Protein AF-A0A9E6UVL8-F1 (afdb_monomer)

Sequence (59 aa):
MLHTPPRAHPSDDVLLEYAAGTLPEATALLVATHLALCPDCREQVRTYEAVGGALLEQD

Nearest PDB structures (foldseek):
  2q1z-assembly1_B  TM=9.734E-01  e=7.263E-04  Cereibacter sphaeroides 2.4.1
  2z2s-assembly1_B  TM=9.781E-01  e=2.071E-03  Cereibacter sphaeroides 2.4.1
  3hug-assembly6_P  TM=8.228E-01  e=8.172E-01  Mycobacterium tuberculosis H37Rv
  3hug-assembly3_L  TM=8.149E-01  e=1.046E+00  Mycobacterium tuberculosis H37Rv

Foldseek 3Di:
DDDPQDPDDDDLVLLLCLLVVNDDPVSNVVNVVNLVRHVVSVVSSVVSNVVVVVVVVVD

pLDDT: mean 92.44, std 11.69, range [48.62, 98.62]

Mean predicted aligned error: 4.11 Å

Secondary structure (DSSP, 8-state):
--PPPPSSPPPHHHHHHHHTT-S-HHHHHHHHHHHHH-HHHHHHHHHHHHHHHHHHTT-

Structure (mmCIF, N/CA/C/O backbone):
data_AF-A0A9E6UVL8-F1
#
_entry.id   AF-A0A9E6UVL8-F1
#
loop_
_atom_site.group_PDB
_atom_site.id
_atom_site.type_symbol
_atom_site.label_atom_id
_atom_site.label_alt_id
_atom_site.label_comp_id
_atom_site.label_asym_id
_atom_site.label_entity_id
_atom_site.label_seq_id
_atom_site.pdbx_PDB_ins_code
_atom_site.Cartn_x
_atom_site.Cartn_y
_atom_site.Cartn_z
_atom_site.occupancy
_atom_site.B_iso_or_equiv
_atom_site.auth_seq_id
_atom_site.auth_comp_id
_atom_site.auth_asym_id
_atom_site.auth_atom_id
_atom_site.pdbx_PDB_model_num
ATOM 1 N N . MET A 1 1 ? 7.237 -8.107 -23.526 1.00 48.62 1 MET A N 1
ATOM 2 C CA . MET A 1 1 ? 7.730 -6.878 -22.873 1.00 48.62 1 MET A CA 1
ATOM 3 C C . MET A 1 1 ? 8.441 -7.315 -21.603 1.00 48.62 1 MET A C 1
ATOM 5 O O . MET A 1 1 ? 7.764 -7.715 -20.672 1.00 48.62 1 MET A O 1
ATOM 9 N N . LEU A 1 2 ? 9.776 -7.390 -21.607 1.00 59.12 2 LEU A N 1
ATOM 10 C CA . LEU A 1 2 ? 10.538 -7.712 -20.396 1.00 59.12 2 LEU A CA 1
ATOM 11 C C . LEU A 1 2 ? 10.890 -6.403 -19.689 1.00 59.12 2 LEU A C 1
ATOM 13 O O . LEU A 1 2 ? 11.920 -5.806 -19.990 1.00 59.12 2 LEU A O 1
ATOM 17 N N . HIS A 1 3 ? 10.037 -5.947 -18.773 1.00 67.06 3 HIS A N 1
ATOM 18 C CA . HIS A 1 3 ? 10.509 -5.065 -17.711 1.00 67.06 3 HIS A CA 1
ATOM 19 C C . HIS A 1 3 ? 10.938 -5.957 -16.544 1.00 67.06 3 HIS A C 1
ATOM 21 O O . HIS A 1 3 ? 10.187 -6.812 -16.081 1.00 67.06 3 HIS A O 1
ATOM 27 N N . THR A 1 4 ? 12.187 -5.819 -16.112 1.00 66.75 4 THR A N 1
ATOM 28 C CA . THR A 1 4 ? 12.667 -6.476 -14.894 1.00 66.75 4 THR A CA 1
ATOM 29 C C . THR A 1 4 ? 11.874 -5.913 -13.711 1.00 66.75 4 THR A C 1
ATOM 31 O O . THR A 1 4 ? 11.793 -4.687 -13.593 1.00 66.75 4 THR A O 1
ATOM 34 N N . PRO A 1 5 ? 11.281 -6.751 -12.843 1.00 67.50 5 PRO A N 1
ATOM 35 C CA . PRO A 1 5 ? 10.513 -6.257 -11.709 1.00 67.50 5 PRO A CA 1
ATOM 36 C C . PRO A 1 5 ? 11.417 -5.479 -10.737 1.00 67.50 5 PRO A C 1
ATOM 38 O O . PRO A 1 5 ? 12.595 -5.831 -10.573 1.00 67.50 5 PRO A O 1
ATOM 41 N N . PRO A 1 6 ? 10.897 -4.411 -10.105 1.00 76.19 6 PRO A N 1
ATOM 42 C CA . PRO A 1 6 ? 11.648 -3.654 -9.113 1.00 76.19 6 PRO A CA 1
ATOM 43 C C . PRO A 1 6 ? 12.015 -4.571 -7.943 1.00 76.19 6 PRO A C 1
ATOM 45 O O . PRO A 1 6 ? 11.160 -5.257 -7.402 1.00 76.19 6 PRO A O 1
ATOM 48 N N . ARG A 1 7 ? 13.299 -4.594 -7.571 1.00 79.81 7 ARG A N 1
ATOM 49 C CA . ARG A 1 7 ? 1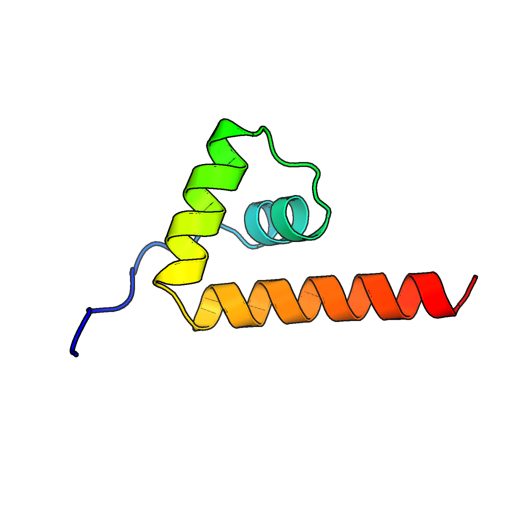3.816 -5.442 -6.479 1.00 79.81 7 ARG A CA 1
ATOM 50 C C . ARG A 1 7 ? 13.673 -4.809 -5.095 1.00 79.81 7 ARG A C 1
ATOM 52 O O . ARG A 1 7 ? 13.792 -5.500 -4.093 1.00 79.81 7 ARG A O 1
ATOM 59 N N . ALA A 1 8 ? 13.492 -3.491 -5.050 1.00 90.19 8 ALA A N 1
ATOM 60 C CA . ALA A 1 8 ? 13.230 -2.749 -3.828 1.00 90.19 8 ALA A CA 1
ATOM 61 C C . ALA A 1 8 ? 11.722 -2.505 -3.737 1.00 90.19 8 ALA A C 1
ATOM 63 O O . ALA A 1 8 ? 11.184 -1.644 -4.439 1.00 90.19 8 ALA A O 1
ATOM 64 N N . HIS A 1 9 ? 11.058 -3.312 -2.918 1.00 95.94 9 HIS A N 1
ATOM 65 C CA . HIS A 1 9 ? 9.633 -3.195 -2.640 1.00 95.94 9 HIS A CA 1
ATOM 66 C C . HIS A 1 9 ? 9.398 -2.173 -1.521 1.00 95.94 9 HIS A C 1
ATOM 68 O O . HIS A 1 9 ? 10.238 -2.060 -0.622 1.00 95.94 9 HIS A O 1
ATOM 74 N N . PRO A 1 10 ? 8.284 -1.421 -1.555 1.00 96.56 10 PRO A N 1
ATOM 75 C CA . PRO A 1 10 ? 7.808 -0.709 -0.378 1.00 96.56 10 PRO A CA 1
ATOM 76 C C . PRO A 1 10 ? 7.577 -1.699 0.7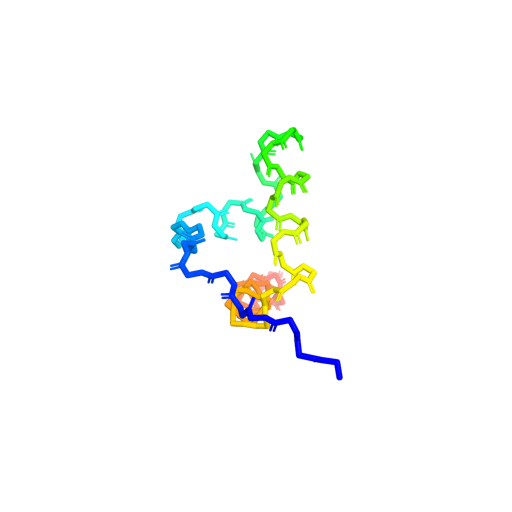70 1.00 96.56 10 PRO A C 1
ATOM 78 O O . PRO A 1 10 ? 7.268 -2.865 0.530 1.00 96.56 10 PRO A O 1
ATOM 81 N N . SER A 1 11 ? 7.733 -1.239 2.008 1.00 97.62 11 SER A N 1
ATOM 82 C CA . SER A 1 11 ? 7.387 -2.043 3.179 1.00 97.62 11 SER A CA 1
ATOM 83 C C . SER A 1 11 ? 5.884 -2.316 3.237 1.00 97.62 11 SER A C 1
ATOM 85 O O . SER A 1 11 ? 5.084 -1.516 2.750 1.00 97.62 11 SER A O 1
ATOM 87 N N . ASP A 1 12 ? 5.505 -3.405 3.904 1.00 97.69 12 ASP A N 1
ATOM 88 C CA . ASP A 1 12 ? 4.101 -3.784 4.110 1.00 97.69 12 ASP A CA 1
ATOM 89 C C . ASP A 1 12 ? 3.280 -2.654 4.743 1.00 97.69 12 ASP A C 1
ATOM 91 O O . ASP A 1 12 ? 2.151 -2.418 4.332 1.00 97.69 12 ASP A O 1
ATOM 95 N N . ASP A 1 13 ? 3.872 -1.911 5.683 1.00 98.19 13 ASP A N 1
ATOM 96 C CA . ASP A 1 13 ? 3.253 -0.748 6.329 1.00 98.19 13 ASP A CA 1
ATOM 97 C C . ASP A 1 13 ? 2.865 0.331 5.304 1.00 98.19 13 ASP A C 1
ATOM 99 O O . ASP A 1 13 ? 1.713 0.742 5.238 1.00 98.19 13 ASP A O 1
ATOM 103 N N . VAL A 1 14 ? 3.777 0.678 4.389 1.00 98.25 14 VAL A N 1
ATOM 104 C CA . VAL A 1 14 ? 3.515 1.659 3.322 1.00 98.25 14 VAL A CA 1
ATOM 105 C C . VAL A 1 14 ? 2.464 1.139 2.338 1.00 98.25 14 VAL A C 1
ATOM 107 O O . VAL A 1 14 ? 1.633 1.906 1.853 1.00 98.25 14 VAL A O 1
ATOM 110 N N . LEU A 1 15 ? 2.482 -0.158 2.018 1.0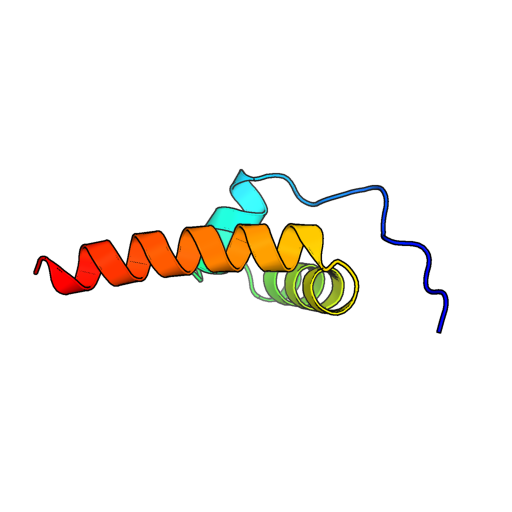0 98.38 15 LEU A N 1
ATOM 111 C CA . LEU A 1 15 ? 1.467 -0.766 1.152 1.00 98.38 15 LEU A CA 1
ATOM 112 C C . LEU A 1 15 ? 0.086 -0.796 1.825 1.00 98.38 15 LEU A C 1
ATOM 114 O O . LEU A 1 15 ? -0.924 -0.607 1.145 1.00 98.38 15 LEU A O 1
ATOM 118 N N . LEU A 1 16 ? 0.035 -0.998 3.142 1.00 98.44 16 LEU A N 1
ATOM 119 C CA . LEU A 1 16 ? -1.192 -0.964 3.929 1.00 98.44 16 LEU A CA 1
ATOM 120 C C . LEU A 1 16 ? -1.74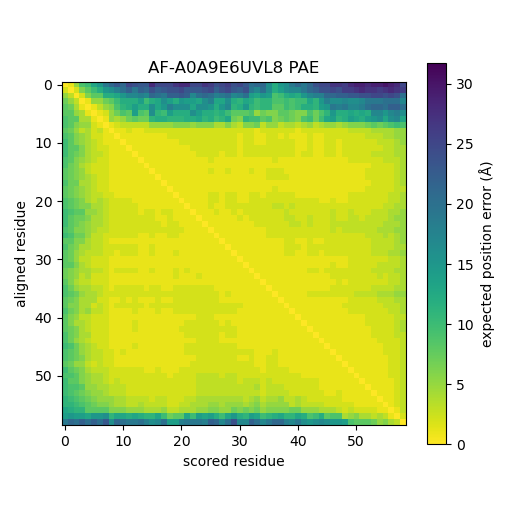1 0.461 4.046 1.00 98.44 16 LEU A C 1
ATOM 122 O O . LEU A 1 16 ? -2.923 0.668 3.791 1.00 98.44 16 LEU A O 1
ATOM 126 N N . GLU A 1 17 ? -0.900 1.450 4.355 1.00 98.44 17 GLU A N 1
ATOM 127 C CA . GLU A 1 17 ? -1.289 2.868 4.375 1.00 98.44 17 GLU A CA 1
ATOM 128 C C . GLU A 1 17 ? -1.769 3.346 2.997 1.00 98.44 17 GLU A C 1
ATOM 130 O O . GLU A 1 17 ? -2.702 4.147 2.896 1.00 98.44 17 GLU A O 1
ATOM 135 N N . TYR A 1 18 ? -1.161 2.841 1.917 1.00 98.62 18 TYR A N 1
ATOM 136 C CA . TYR A 1 18 ? -1.644 3.086 0.560 1.00 98.62 18 TYR A CA 1
ATOM 137 C C . TYR A 1 18 ? -3.050 2.513 0.360 1.00 98.62 18 TYR A C 1
ATOM 139 O O . TYR A 1 18 ? -3.941 3.240 -0.076 1.00 98.62 18 TYR A O 1
ATOM 147 N N . ALA A 1 19 ? -3.259 1.237 0.705 1.00 98.38 19 ALA A N 1
ATOM 148 C CA . ALA A 1 19 ? -4.556 0.569 0.581 1.00 98.38 19 ALA A CA 1
ATOM 149 C C . ALA A 1 19 ? -5.641 1.232 1.449 1.00 98.38 19 ALA A C 1
ATOM 151 O O . ALA A 1 19 ? -6.792 1.341 1.034 1.00 98.38 19 ALA A O 1
ATOM 152 N N . ALA A 1 20 ? -5.269 1.721 2.634 1.00 97.56 20 ALA A N 1
ATOM 153 C CA . ALA A 1 20 ? -6.149 2.456 3.537 1.00 97.56 20 ALA A CA 1
ATOM 154 C C . ALA A 1 20 ? -6.416 3.907 3.089 1.00 97.56 20 ALA A C 1
ATOM 156 O O . ALA A 1 20 ? -7.273 4.576 3.665 1.00 97.56 20 ALA A O 1
ATOM 157 N N . GLY A 1 21 ? -5.689 4.415 2.087 1.00 97.38 21 GLY A N 1
ATOM 158 C CA . GLY A 1 21 ? -5.818 5.790 1.603 1.00 97.38 21 GLY A CA 1
ATOM 159 C C . GLY A 1 21 ? -5.272 6.850 2.568 1.00 97.38 21 GLY A C 1
ATOM 160 O O . GLY A 1 21 ? -5.716 7.996 2.521 1.00 97.38 21 GLY A O 1
ATOM 161 N N . THR A 1 22 ? -4.332 6.492 3.447 1.00 98.25 22 THR A N 1
ATOM 162 C CA . THR A 1 22 ? -3.802 7.378 4.503 1.00 98.25 22 THR A CA 1
ATOM 163 C C . THR A 1 22 ? -2.427 7.969 4.192 1.00 98.25 22 THR A C 1
ATOM 165 O O . THR A 1 22 ? -1.950 8.828 4.934 1.00 98.25 22 THR A O 1
ATOM 168 N N . LEU A 1 23 ? -1.783 7.549 3.098 1.00 98.12 23 LEU A N 1
ATOM 169 C CA . LEU A 1 23 ? -0.481 8.085 2.697 1.00 98.12 23 LEU A CA 1
ATOM 170 C C . LEU A 1 23 ? -0.548 9.562 2.265 1.00 98.12 23 LEU A C 1
ATOM 172 O O . LEU A 1 23 ? -1.501 9.975 1.600 1.00 98.12 23 LEU A O 1
ATOM 176 N N . PRO A 1 24 ? 0.522 10.347 2.509 1.00 98.19 24 PRO A N 1
ATOM 177 C CA . PRO A 1 24 ? 0.697 11.649 1.876 1.00 98.19 24 PRO A CA 1
ATOM 178 C C . PRO A 1 24 ? 0.674 11.534 0.346 1.00 98.19 24 PRO A C 1
ATOM 180 O O . PRO A 1 24 ? 1.268 10.614 -0.216 1.00 98.19 24 PRO A O 1
ATOM 183 N N . GLU A 1 25 ? 0.063 12.507 -0.334 1.00 97.62 25 GLU A N 1
ATOM 184 C CA . GLU A 1 25 ? -0.180 12.485 -1.788 1.00 97.62 25 GLU A CA 1
ATOM 185 C C . GLU A 1 25 ? 1.076 12.170 -2.617 1.00 97.62 25 GLU A C 1
ATOM 187 O O . GLU A 1 25 ? 1.055 11.308 -3.496 1.00 97.62 25 GLU A O 1
ATOM 192 N N . ALA A 1 26 ? 2.201 12.819 -2.301 1.00 97.50 26 ALA A N 1
ATOM 193 C CA . ALA A 1 26 ? 3.462 12.589 -3.002 1.00 97.50 26 ALA A CA 1
ATOM 194 C C . ALA A 1 26 ? 3.939 11.132 -2.867 1.00 97.50 26 ALA A C 1
ATOM 196 O O . ALA A 1 26 ? 4.387 10.527 -3.841 1.00 97.50 26 ALA A O 1
ATOM 197 N N . THR A 1 27 ? 3.808 10.547 -1.675 1.00 97.06 27 THR A N 1
ATOM 198 C CA . THR A 1 27 ? 4.173 9.149 -1.417 1.00 97.06 27 THR A CA 1
ATOM 199 C C . THR A 1 27 ? 3.198 8.198 -2.10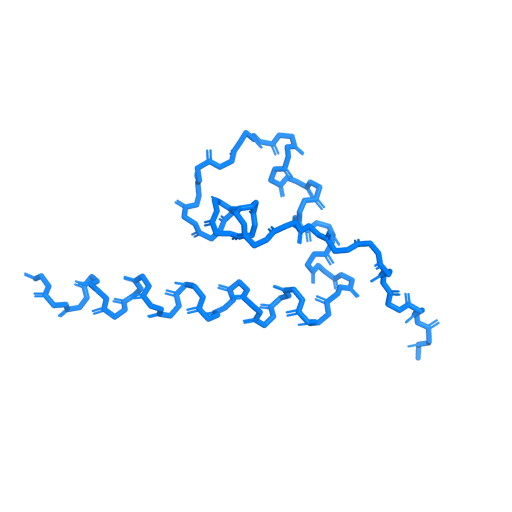4 1.00 97.06 27 THR A C 1
ATOM 201 O O . THR A 1 27 ? 3.630 7.236 -2.738 1.00 97.06 27 THR A O 1
ATOM 204 N N . ALA A 1 28 ? 1.899 8.497 -2.060 1.00 98.19 28 ALA A N 1
ATOM 205 C CA . ALA A 1 28 ? 0.875 7.713 -2.740 1.00 98.19 28 ALA A CA 1
ATOM 206 C C . ALA A 1 28 ? 1.116 7.653 -4.259 1.00 98.19 28 ALA A C 1
ATOM 208 O O . ALA A 1 28 ? 1.004 6.583 -4.856 1.00 98.19 28 ALA A O 1
ATOM 209 N N . LEU A 1 29 ? 1.533 8.757 -4.889 1.00 98.00 29 LEU A N 1
ATOM 210 C CA . LEU A 1 29 ? 1.874 8.783 -6.317 1.00 98.00 29 LEU A CA 1
ATOM 211 C C . LEU A 1 29 ? 3.073 7.877 -6.659 1.00 98.00 29 LEU A C 1
ATOM 213 O O . LEU A 1 29 ? 3.061 7.170 -7.675 1.00 98.00 29 LEU A O 1
ATOM 217 N N . LEU A 1 30 ? 4.105 7.869 -5.810 1.00 96.44 30 LEU A N 1
ATOM 218 C CA . LEU A 1 30 ? 5.265 6.986 -5.980 1.00 96.44 30 LEU A CA 1
ATOM 219 C C . LEU A 1 30 ? 4.866 5.514 -5.845 1.00 96.44 30 LEU A C 1
ATOM 221 O O . LEU A 1 30 ? 5.253 4.694 -6.684 1.00 96.44 30 LEU A O 1
ATOM 225 N N . VAL A 1 31 ? 4.055 5.186 -4.835 1.00 97.94 31 VAL A N 1
ATOM 226 C CA . VAL A 1 31 ? 3.542 3.825 -4.637 1.00 97.94 31 VAL A CA 1
ATOM 227 C C . VAL A 1 31 ? 2.674 3.411 -5.823 1.00 97.94 31 VAL A C 1
ATOM 229 O O . VAL A 1 31 ? 2.922 2.355 -6.393 1.00 97.94 31 VAL A O 1
ATOM 232 N N . ALA A 1 32 ? 1.761 4.260 -6.299 1.00 98.06 32 ALA A N 1
ATOM 233 C CA . ALA A 1 32 ? 0.938 3.977 -7.478 1.00 98.06 32 ALA A CA 1
ATOM 234 C C . ALA A 1 32 ? 1.789 3.645 -8.720 1.00 98.06 32 ALA A C 1
ATOM 236 O O . ALA A 1 32 ? 1.511 2.683 -9.443 1.00 98.06 32 ALA A O 1
ATOM 237 N N . THR A 1 33 ? 2.877 4.392 -8.935 1.00 96.19 33 THR A N 1
ATOM 238 C CA . THR A 1 33 ? 3.835 4.125 -10.020 1.00 96.19 33 THR A CA 1
ATOM 239 C C . THR A 1 33 ? 4.522 2.768 -9.838 1.00 96.19 33 THR A C 1
ATOM 241 O O . THR A 1 33 ? 4.661 2.008 -10.799 1.00 96.19 33 THR A O 1
ATOM 244 N N . HIS A 1 34 ? 4.911 2.420 -8.609 1.00 96.44 34 HIS A N 1
ATOM 245 C CA . HIS A 1 34 ? 5.463 1.102 -8.299 1.00 96.44 34 HIS A CA 1
ATOM 246 C C . HIS A 1 34 ? 4.446 -0.013 -8.567 1.00 96.44 34 HIS A C 1
ATOM 248 O O . HIS A 1 34 ? 4.785 -0.988 -9.234 1.00 96.44 34 HIS A O 1
ATOM 254 N N . LEU A 1 35 ? 3.195 0.137 -8.118 1.00 96.88 35 LEU A N 1
ATOM 255 C CA . LEU A 1 35 ? 2.132 -0.845 -8.343 1.00 96.88 35 LEU A CA 1
ATOM 256 C C . LEU A 1 35 ? 1.867 -1.058 -9.831 1.00 96.88 35 LEU A C 1
ATOM 258 O O . LEU A 1 35 ? 1.620 -2.188 -10.239 1.00 96.88 35 LEU A O 1
ATOM 262 N N . ALA A 1 36 ? 1.977 -0.018 -10.664 1.00 95.81 36 ALA A N 1
ATOM 263 C CA . ALA A 1 36 ? 1.860 -0.162 -12.113 1.00 95.81 36 ALA A CA 1
ATOM 264 C C . ALA A 1 36 ? 2.902 -1.149 -12.677 1.00 95.81 36 ALA A C 1
ATOM 266 O O . ALA A 1 36 ? 2.563 -1.982 -13.523 1.00 95.81 36 ALA A O 1
ATOM 267 N N . LEU A 1 37 ? 4.127 -1.116 -12.149 1.00 94.25 37 LEU A N 1
ATOM 268 C CA . LEU A 1 37 ? 5.281 -1.887 -12.623 1.00 94.25 37 LEU A CA 1
ATOM 269 C C . LEU A 1 37 ? 5.498 -3.213 -11.873 1.00 94.25 37 LEU A C 1
ATOM 271 O O . LEU A 1 37 ? 6.136 -4.120 -12.404 1.00 94.25 37 LEU A O 1
ATOM 275 N N . CYS A 1 38 ? 4.977 -3.362 -10.659 1.00 95.94 38 CYS A N 1
ATOM 276 C CA . CYS A 1 38 ? 5.230 -4.511 -9.796 1.00 95.94 38 CYS A CA 1
ATOM 277 C C . CYS A 1 38 ? 3.943 -5.317 -9.565 1.00 95.94 38 CYS A C 1
ATOM 279 O O . CYS A 1 38 ? 3.073 -4.874 -8.815 1.00 95.94 38 CYS A O 1
ATOM 281 N N . PRO A 1 39 ? 3.764 -6.487 -10.210 1.00 94.50 39 PRO A N 1
ATOM 282 C CA . PRO A 1 39 ? 2.560 -7.295 -10.017 1.00 94.50 39 PRO A CA 1
ATOM 283 C C . PRO A 1 39 ? 2.417 -7.838 -8.588 1.00 94.50 39 PRO A C 1
ATOM 285 O O . PRO A 1 39 ? 1.289 -7.928 -8.118 1.00 94.50 39 PRO A O 1
ATOM 288 N N . ASP A 1 40 ? 3.532 -8.123 -7.913 1.00 95.75 40 ASP A N 1
ATOM 289 C CA . ASP A 1 40 ? 3.584 -8.641 -6.540 1.00 95.75 40 ASP A CA 1
ATOM 290 C C . ASP A 1 40 ? 3.006 -7.634 -5.531 1.00 95.75 40 ASP A C 1
ATOM 292 O O . ASP A 1 40 ? 1.969 -7.884 -4.923 1.00 95.75 40 ASP A O 1
ATOM 296 N N . CYS A 1 41 ? 3.551 -6.413 -5.475 1.00 97.81 41 CYS A N 1
ATOM 297 C CA . CYS A 1 41 ? 3.007 -5.374 -4.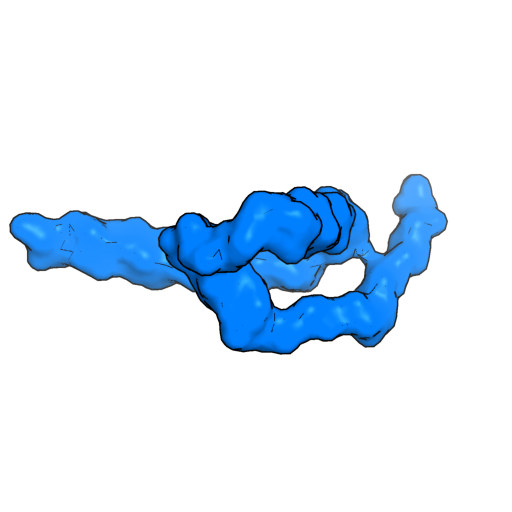595 1.00 97.81 41 CYS A CA 1
ATOM 298 C C . CYS A 1 41 ? 1.555 -5.011 -4.945 1.00 97.81 41 CYS A C 1
ATOM 300 O O . CYS A 1 41 ? 0.766 -4.683 -4.062 1.00 97.81 41 CYS A O 1
ATOM 302 N N . ARG A 1 42 ? 1.170 -5.100 -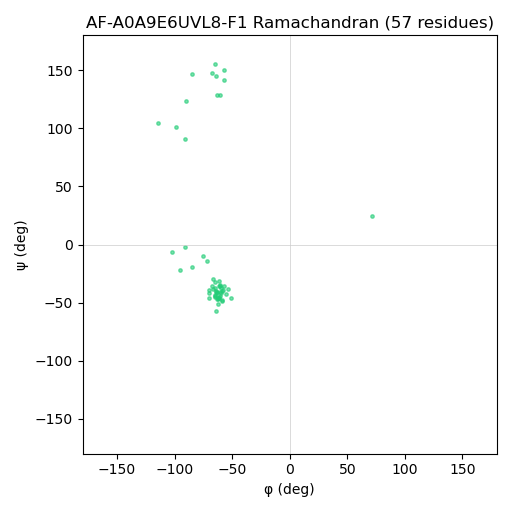6.227 1.00 97.75 42 ARG A N 1
ATOM 303 C CA . ARG A 1 42 ? -0.224 -4.906 -6.655 1.00 97.75 42 ARG A CA 1
ATOM 304 C C . ARG A 1 42 ? -1.144 -5.986 -6.095 1.00 97.75 42 ARG A C 1
ATOM 306 O O . ARG A 1 42 ? -2.300 -5.703 -5.812 1.00 97.75 42 ARG A O 1
ATOM 313 N N . GLU A 1 43 ? -0.683 -7.228 -6.011 1.00 98.06 43 GLU A N 1
ATOM 314 C CA . GLU A 1 43 ? -1.429 -8.328 -5.395 1.00 98.06 43 GLU A CA 1
ATOM 315 C C . GLU A 1 43 ? -1.527 -8.177 -3.881 1.00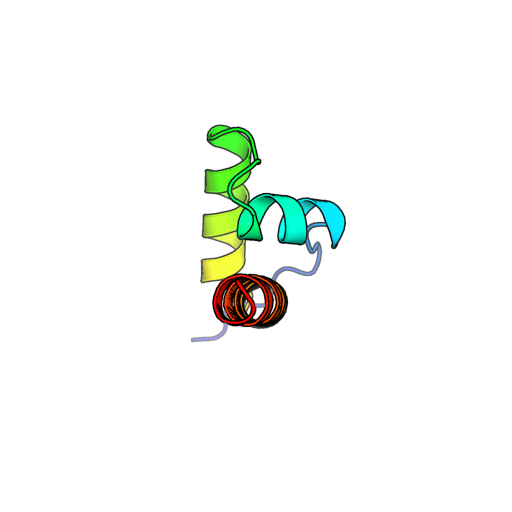 98.06 43 GLU A C 1
ATOM 317 O O . GLU A 1 43 ? -2.606 -8.367 -3.313 1.00 98.06 43 GLU A O 1
ATOM 322 N N . GLN A 1 44 ? -0.446 -7.728 -3.249 1.00 98.19 44 GLN A N 1
ATOM 323 C CA . GLN A 1 44 ? -0.432 -7.455 -1.820 1.00 98.19 44 GLN A CA 1
ATOM 324 C C . GLN A 1 44 ? -1.442 -6.360 -1.437 1.00 98.19 44 GLN A C 1
ATOM 326 O O . GLN A 1 44 ? -2.245 -6.563 -0.527 1.00 98.19 44 GLN A O 1
ATOM 331 N N . VAL A 1 45 ? -1.485 -5.250 -2.186 1.00 98.62 45 VAL A N 1
ATOM 332 C CA . VAL A 1 45 ? -2.476 -4.174 -1.985 1.00 98.62 45 VAL A CA 1
ATOM 333 C C . VAL A 1 45 ? -3.907 -4.675 -2.186 1.00 98.62 45 VAL A C 1
ATOM 335 O O . VAL A 1 45 ? -4.747 -4.426 -1.327 1.00 98.62 45 VAL A O 1
ATOM 338 N N . ARG A 1 46 ? -4.183 -5.462 -3.241 1.00 98.50 46 ARG A N 1
ATOM 339 C CA . ARG A 1 46 ? -5.518 -6.066 -3.443 1.00 98.50 46 ARG A CA 1
ATOM 340 C C . ARG A 1 46 ? -5.952 -6.930 -2.261 1.00 98.50 46 ARG A C 1
ATOM 342 O O . ARG A 1 46 ? -7.134 -6.975 -1.935 1.00 98.50 46 ARG A O 1
ATOM 349 N N . THR A 1 47 ? -5.009 -7.626 -1.627 1.00 98.44 47 THR A N 1
ATOM 350 C CA . THR A 1 47 ? -5.295 -8.432 -0.435 1.00 98.44 47 THR A CA 1
ATOM 351 C C . THR A 1 47 ? -5.731 -7.546 0.732 1.00 98.44 47 THR A C 1
ATOM 353 O O . THR A 1 47 ? -6.719 -7.857 1.392 1.00 98.44 47 THR A O 1
ATOM 356 N N . TYR A 1 48 ? -5.049 -6.422 0.962 1.00 98.38 48 TYR A N 1
ATOM 357 C CA . TYR A 1 48 ? -5.433 -5.471 2.009 1.00 98.38 48 TYR A CA 1
ATOM 358 C C . TYR A 1 48 ? -6.793 -4.821 1.731 1.00 98.38 48 TYR A C 1
ATOM 360 O O . TYR A 1 48 ? -7.634 -4.760 2.626 1.0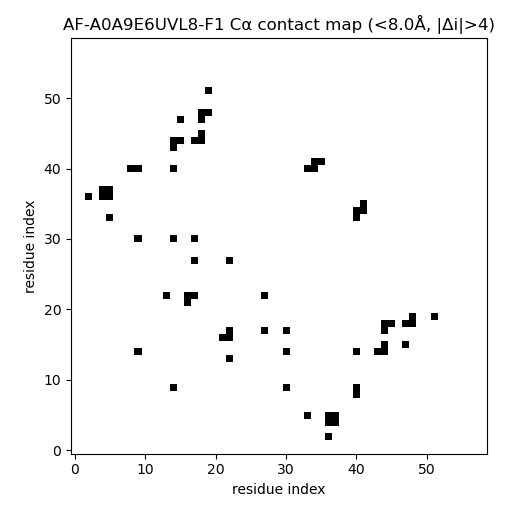0 98.38 48 TYR A O 1
ATOM 368 N N . GLU A 1 49 ? -7.041 -4.410 0.486 1.00 98.12 49 GLU A N 1
ATOM 369 C CA . GLU A 1 49 ? -8.332 -3.858 0.057 1.00 98.12 49 GLU A CA 1
ATOM 370 C C . GLU A 1 49 ? -9.474 -4.864 0.258 1.00 98.12 49 GLU A C 1
ATOM 372 O O . GLU A 1 49 ? -10.537 -4.491 0.749 1.00 98.12 49 GLU A O 1
ATOM 377 N N . ALA A 1 50 ? -9.257 -6.146 -0.059 1.00 98.00 50 ALA A N 1
ATOM 378 C CA . ALA A 1 50 ? -10.254 -7.197 0.143 1.00 98.00 50 ALA A CA 1
ATOM 379 C C . ALA A 1 50 ? -10.582 -7.418 1.627 1.00 98.00 50 ALA A C 1
ATOM 381 O O . ALA A 1 50 ? -11.748 -7.586 1.976 1.00 98.00 50 ALA A O 1
ATOM 382 N N . VAL A 1 51 ? -9.574 -7.382 2.507 1.00 97.12 51 VAL A N 1
ATOM 383 C CA . VAL A 1 51 ? -9.787 -7.454 3.962 1.00 97.12 51 VAL A CA 1
ATOM 384 C C . VAL A 1 51 ? -10.591 -6.248 4.447 1.00 97.12 51 VAL A C 1
ATOM 386 O O . VAL A 1 51 ? -11.561 -6.423 5.182 1.00 97.12 51 VAL A O 1
ATOM 389 N N . GLY A 1 52 ? -10.228 -5.036 4.017 1.00 94.94 52 GLY A N 1
ATOM 390 C CA . GLY A 1 52 ? -10.965 -3.817 4.357 1.00 94.94 52 GLY A CA 1
ATOM 391 C C . GLY A 1 52 ? -12.415 -3.855 3.871 1.00 94.94 52 GLY A C 1
ATOM 392 O O . GLY A 1 52 ? -13.324 -3.550 4.638 1.00 94.94 52 GLY A O 1
ATOM 393 N N . GLY A 1 53 ? -12.639 -4.303 2.633 1.00 95.94 53 GLY A N 1
ATOM 394 C CA . GLY A 1 53 ? -13.972 -4.503 2.067 1.00 95.94 53 GLY A CA 1
ATOM 395 C C . GLY A 1 53 ? -14.805 -5.491 2.880 1.00 95.94 53 GLY A C 1
ATOM 396 O O . GLY A 1 53 ? -15.916 -5.156 3.276 1.00 95.94 53 GLY A O 1
ATOM 397 N N . ALA A 1 54 ? -14.236 -6.651 3.221 1.00 96.94 54 ALA A N 1
ATOM 398 C CA . ALA A 1 54 ? -14.921 -7.650 4.037 1.00 96.94 54 ALA A CA 1
ATOM 399 C C . ALA A 1 54 ? -15.320 -7.103 5.416 1.00 96.94 54 ALA A C 1
ATOM 401 O O . ALA A 1 54 ? -16.402 -7.422 5.896 1.00 96.94 54 ALA A O 1
ATOM 402 N N . LEU A 1 55 ? -14.482 -6.266 6.043 1.00 94.62 55 LEU A N 1
ATOM 403 C CA . LEU A 1 55 ? -14.804 -5.608 7.316 1.00 94.62 55 LEU A CA 1
ATOM 404 C C . LEU A 1 55 ? -15.985 -4.639 7.190 1.00 94.62 55 LEU A C 1
ATOM 406 O O . LEU A 1 55 ? -16.835 -4.621 8.074 1.00 94.62 55 LEU A O 1
ATOM 410 N N . LEU A 1 56 ? -16.054 -3.868 6.101 1.00 93.75 56 LEU A N 1
ATOM 411 C CA . LEU A 1 56 ? -17.173 -2.956 5.838 1.00 93.75 56 LEU A CA 1
ATOM 412 C C . LEU A 1 56 ? -18.489 -3.702 5.580 1.00 93.75 56 LEU A C 1
ATOM 414 O O . LEU A 1 56 ? -19.548 -3.181 5.895 1.00 93.75 56 LEU A O 1
ATOM 418 N N . GLU A 1 57 ? -18.438 -4.916 5.025 1.00 94.81 57 GLU A N 1
ATOM 419 C CA . GLU A 1 57 ? -19.627 -5.761 4.834 1.00 94.81 57 GLU A CA 1
ATOM 420 C C . GLU A 1 57 ? -20.183 -6.344 6.148 1.00 94.81 57 GLU A C 1
ATOM 422 O O . GLU A 1 57 ? -21.284 -6.892 6.145 1.00 94.81 57 GLU A O 1
ATOM 427 N N . GLN A 1 58 ? -19.422 -6.294 7.251 1.00 80.44 58 GLN A N 1
ATOM 428 C CA . GLN A 1 58 ? -19.874 -6.762 8.570 1.00 80.44 58 GLN A CA 1
ATOM 429 C C . GLN A 1 58 ? -20.547 -5.667 9.420 1.00 80.44 58 GLN A C 1
ATOM 431 O O . GLN A 1 58 ? -20.963 -5.970 10.541 1.00 80.44 58 GLN A O 1
ATOM 436 N N . ASP A 1 59 ? -20.626 -4.430 8.922 1.00 55.75 59 ASP A N 1
ATOM 437 C CA . ASP A 1 59 ? -21.275 -3.277 9.572 1.00 55.75 59 ASP A CA 1
ATOM 438 C C . ASP A 1 59 ? -22.712 -3.070 9.043 1.00 55.75 59 ASP A C 1
ATOM 440 O O . ASP A 1 59 ? -23.579 -2.624 9.831 1.00 55.75 59 ASP A O 1
#

Solvent-accessible surface area (backbone atoms only — not comparable to full-atom values): 3574 Å² total; per-residue (Å²): 135,91,73,81,63,75,87,79,71,80,54,69,66,57,43,46,34,47,53,71,68,69,49,58,67,73,58,40,54,54,49,53,55,46,38,75,64,23,69,64,62,39,50,53,31,51,52,52,41,51,53,53,50,57,56,61,73,74,111

Radius of gyration: 12.48 Å; Cα contacts (8 Å, |Δi|>4): 34; chains: 1; bounding box: 35×21×32 Å